Protein AF-X1DW71-F1 (afdb_monomer_lite)

InterPro domains:
  IPR010995 DNA repair Rad51/transcription factor NusA, alpha-helical [SSF47794] (2-52)
  IPR060101 SAM-like helix-hairpin-helix tandem [PF14520] (2-50)

Foldseek 3Di:
DPPCDPLNQVQCVVVPNPDLVSLLPDQLCVSQVSRPPDHSVSSVVSNVVSVVVVVD

pLDDT: mean 85.9, std 7.83, range [55.47, 91.38]

Radius of gyration: 10.07 Å; chains: 1; bounding box: 21×18×26 Å

Sequence (56 aa):
MKGIGTGTAKNLI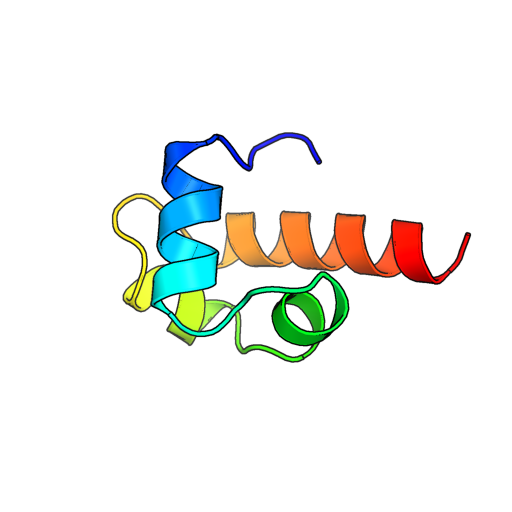KVGVGSVEELVSSDPEQLASKISGVSSKMVLEWQTSAKALLSA

Secondary structure (DSSP, 8-state):
--S--HHHHHHHHHTT--SHHHHHHS-HHHHHHHSTT--HHHHHHHHHH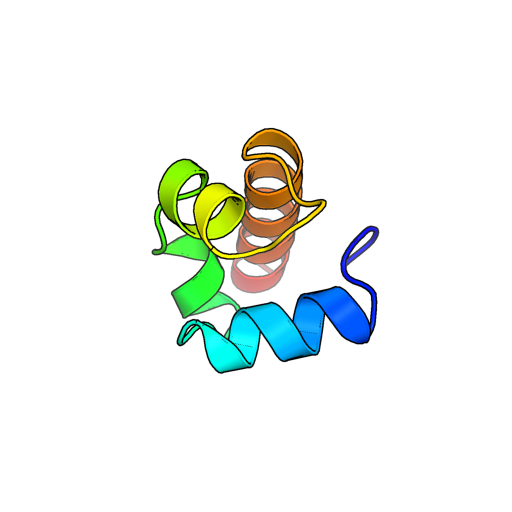HHHHHT-

Structure (mmCIF, N/CA/C/O backbone):
data_AF-X1DW71-F1
#
_entry.id   AF-X1DW71-F1
#
loop_
_atom_site.group_PDB
_atom_site.id
_atom_site.type_symbol
_atom_site.label_atom_id
_atom_site.label_alt_id
_atom_site.label_comp_id
_atom_site.label_asym_id
_atom_site.label_entity_id
_atom_site.label_seq_id
_atom_site.pdbx_PDB_ins_code
_atom_site.Cartn_x
_atom_site.Cartn_y
_atom_site.Cartn_z
_atom_site.occupancy
_atom_site.B_iso_or_equiv
_atom_site.auth_seq_id
_atom_site.auth_comp_id
_atom_site.auth_asym_id
_atom_site.auth_atom_id
_atom_site.pdbx_PDB_model_num
ATOM 1 N N . MET A 1 1 ? 9.685 -6.441 -4.229 1.00 59.38 1 MET A N 1
ATOM 2 C CA . MET A 1 1 ? 9.116 -5.437 -3.301 1.00 59.38 1 MET A CA 1
ATOM 3 C C . MET A 1 1 ? 9.494 -5.802 -1.880 1.00 59.38 1 MET A C 1
ATOM 5 O O . MET A 1 1 ? 9.253 -6.931 -1.472 1.00 59.38 1 MET A O 1
ATOM 9 N N . LYS A 1 2 ? 10.107 -4.881 -1.135 1.00 60.53 2 LYS A N 1
ATOM 10 C CA . LYS A 1 2 ? 10.411 -5.084 0.285 1.00 60.53 2 LYS A CA 1
ATOM 11 C C . LYS A 1 2 ? 9.167 -4.693 1.092 1.00 60.53 2 LYS A C 1
ATOM 13 O O . LYS A 1 2 ? 8.636 -3.613 0.878 1.00 60.53 2 LYS A O 1
ATOM 18 N N . GLY A 1 3 ? 8.668 -5.583 1.951 1.00 67.69 3 GLY A N 1
ATOM 19 C CA . GLY A 1 3 ? 7.495 -5.319 2.804 1.00 67.69 3 GLY A CA 1
ATOM 20 C C . GLY A 1 3 ? 6.183 -6.003 2.394 1.00 67.69 3 GLY A C 1
ATOM 21 O O . GLY A 1 3 ? 5.267 -6.046 3.209 1.00 67.69 3 GLY A O 1
ATOM 22 N N . ILE A 1 4 ? 6.090 -6.610 1.203 1.00 78.62 4 ILE A N 1
ATOM 23 C CA . ILE A 1 4 ? 4.984 -7.526 0.868 1.00 78.62 4 ILE A CA 1
ATOM 24 C C . ILE A 1 4 ? 5.444 -8.955 1.155 1.00 78.62 4 ILE A C 1
ATOM 26 O O . ILE A 1 4 ? 6.174 -9.556 0.370 1.00 78.62 4 ILE A O 1
ATOM 30 N N . GLY A 1 5 ? 5.034 -9.489 2.304 1.00 78.31 5 GLY A N 1
ATOM 31 C CA . GLY A 1 5 ? 5.172 -10.913 2.604 1.00 78.31 5 GLY A CA 1
ATOM 32 C C . GLY A 1 5 ? 4.096 -11.747 1.903 1.00 78.31 5 GLY A C 1
ATOM 33 O O . GLY A 1 5 ? 3.116 -11.217 1.378 1.00 78.31 5 GLY A O 1
ATOM 34 N N . THR A 1 6 ? 4.222 -13.072 1.957 1.00 81.12 6 THR A N 1
ATOM 35 C CA . THR A 1 6 ? 3.220 -14.011 1.417 1.00 81.12 6 THR A CA 1
ATOM 36 C C . THR A 1 6 ? 1.823 -13.808 2.012 1.00 81.12 6 THR A C 1
ATOM 38 O O . THR A 1 6 ? 0.834 -13.945 1.295 1.00 81.12 6 THR A O 1
ATOM 41 N N . GLY A 1 7 ? 1.718 -13.439 3.294 1.00 83.81 7 GLY A N 1
ATOM 42 C CA . GLY A 1 7 ? 0.436 -13.111 3.932 1.00 83.81 7 GLY A CA 1
ATOM 43 C C . GLY A 1 7 ? -0.217 -11.860 3.338 1.00 83.81 7 GLY A C 1
ATOM 44 O O . GLY A 1 7 ? -1.384 -11.885 2.952 1.00 83.81 7 GLY A O 1
ATOM 45 N N . THR A 1 8 ? 0.562 -10.790 3.186 1.00 85.56 8 THR A N 1
ATOM 46 C CA . THR A 1 8 ? 0.121 -9.536 2.568 1.00 85.56 8 THR A CA 1
ATOM 47 C C . THR A 1 8 ? -0.290 -9.738 1.113 1.00 85.56 8 THR A C 1
ATOM 49 O O . THR A 1 8 ? -1.353 -9.275 0.718 1.00 85.56 8 THR A O 1
ATOM 52 N N . ALA A 1 9 ? 0.501 -10.483 0.334 1.00 84.88 9 ALA A N 1
ATOM 53 C CA . ALA A 1 9 ? 0.190 -10.794 -1.060 1.00 84.88 9 ALA A CA 1
ATOM 54 C C . ALA A 1 9 ? -1.137 -11.557 -1.196 1.00 84.88 9 ALA A C 1
ATOM 56 O O . ALA A 1 9 ? -1.965 -11.215 -2.035 1.00 84.88 9 ALA A O 1
ATOM 57 N N . LYS A 1 10 ? -1.390 -12.549 -0.329 1.00 88.38 10 LYS A N 1
ATOM 58 C CA . LYS A 1 10 ? -2.679 -13.257 -0.312 1.00 88.38 10 LYS A CA 1
ATOM 59 C C . LYS A 1 10 ? -3.845 -12.331 0.023 1.00 88.38 10 LYS A C 1
ATOM 61 O O . LYS A 1 10 ? -4.895 -12.443 -0.603 1.00 88.38 10 LYS A O 1
ATOM 66 N N . ASN A 1 11 ? -3.675 -11.431 0.991 1.00 88.75 11 ASN A N 1
ATOM 67 C CA . ASN A 1 11 ? -4.714 -10.463 1.333 1.00 88.75 11 ASN A CA 1
ATOM 68 C C . ASN A 1 11 ? -4.968 -9.465 0.200 1.00 88.75 11 ASN A C 1
ATOM 70 O O . ASN A 1 11 ? -6.128 -9.193 -0.075 1.00 88.75 11 ASN A O 1
ATOM 74 N N . LEU A 1 12 ? -3.925 -8.990 -0.490 1.00 86.88 12 LEU A N 1
ATOM 75 C CA . LEU A 1 12 ? -4.051 -8.138 -1.677 1.00 86.88 12 LEU A CA 1
ATOM 76 C C . LEU A 1 12 ? -4.901 -8.816 -2.759 1.00 86.88 12 LEU A C 1
ATOM 78 O O . LEU A 1 12 ? -5.915 -8.262 -3.172 1.00 86.88 12 LEU A O 1
ATOM 82 N N . ILE A 1 13 ? -4.588 -10.065 -3.108 1.00 89.06 13 ILE A N 1
ATOM 83 C CA . ILE A 1 13 ? -5.386 -10.836 -4.076 1.00 89.06 13 ILE A CA 1
ATOM 84 C C . ILE A 1 13 ? -6.835 -10.983 -3.589 1.00 89.06 13 ILE A C 1
ATOM 86 O O . ILE A 1 13 ? -7.779 -10.816 -4.358 1.00 89.06 13 ILE A O 1
ATOM 90 N N . LYS A 1 14 ? -7.033 -11.239 -2.290 1.00 89.00 14 LYS A N 1
ATOM 91 C CA . LYS A 1 14 ? -8.363 -11.407 -1.687 1.00 89.00 14 LYS A CA 1
ATOM 92 C C . LYS A 1 14 ? -9.212 -10.133 -1.724 1.00 89.00 14 LYS A C 1
ATOM 94 O O . LYS A 1 14 ? -10.434 -10.232 -1.777 1.00 89.00 14 LYS A O 1
ATOM 99 N N . VAL A 1 15 ? -8.589 -8.955 -1.689 1.00 87.25 15 VAL A N 1
ATOM 100 C CA . VAL A 1 15 ? -9.286 -7.660 -1.787 1.00 87.25 15 VAL A CA 1
ATOM 101 C C . VAL A 1 15 ? -9.422 -7.165 -3.229 1.00 87.25 15 VAL A C 1
ATOM 103 O O . VAL A 1 15 ? -9.920 -6.059 -3.428 1.00 87.25 15 VAL A O 1
ATOM 106 N N . GLY A 1 16 ? -9.036 -7.987 -4.212 1.00 85.44 16 GLY A N 1
ATOM 107 C CA . GLY A 1 16 ? -9.144 -7.671 -5.635 1.00 85.44 16 GLY A CA 1
ATOM 108 C C . GLY A 1 16 ? -7.945 -6.910 -6.191 1.00 85.44 16 GLY A C 1
ATOM 109 O O . GLY A 1 16 ? -8.121 -6.137 -7.118 1.00 85.44 16 GLY A O 1
ATOM 110 N N . VAL A 1 17 ? -6.761 -7.090 -5.598 1.00 89.12 17 VAL A N 1
ATOM 111 C CA . VAL A 1 17 ? -5.484 -6.596 -6.124 1.00 89.12 17 VAL A CA 1
ATOM 112 C C . VAL A 1 17 ? -4.618 -7.789 -6.511 1.00 89.12 17 VAL A C 1
ATOM 114 O O . VAL A 1 17 ? -3.847 -8.316 -5.705 1.00 89.12 17 VAL A O 1
ATOM 117 N N . GLY A 1 18 ? -4.781 -8.246 -7.750 1.00 87.50 18 GLY A N 1
ATOM 118 C CA . GLY A 1 18 ? -4.006 -9.346 -8.331 1.00 87.50 18 GLY A CA 1
ATOM 119 C C . GLY A 1 18 ? -2.723 -8.896 -9.029 1.00 87.50 18 GLY A C 1
ATOM 120 O O . GLY A 1 18 ? -1.800 -9.695 -9.191 1.00 87.50 18 GLY A O 1
ATOM 121 N N . SER A 1 19 ? -2.653 -7.617 -9.400 1.00 87.69 19 SER A N 1
ATOM 122 C CA . SER A 1 19 ? -1.631 -7.086 -10.305 1.00 87.69 19 SER A CA 1
ATOM 123 C C . SER A 1 19 ? -0.985 -5.808 -9.772 1.00 87.69 19 SER A C 1
ATOM 125 O O . SER A 1 19 ? -1.553 -5.079 -8.957 1.00 87.69 19 SER A O 1
ATOM 127 N N . VAL A 1 20 ? 0.216 -5.511 -10.274 1.00 87.56 20 VAL A N 1
ATOM 128 C CA . VAL A 1 20 ? 0.974 -4.292 -9.942 1.00 87.56 20 VAL A CA 1
ATOM 129 C C . VAL A 1 20 ? 0.192 -3.033 -10.339 1.00 87.56 20 VAL A C 1
ATOM 131 O O . VAL A 1 20 ? 0.175 -2.061 -9.591 1.00 87.56 20 VAL A O 1
ATOM 134 N N . GLU A 1 21 ? -0.511 -3.071 -11.469 1.00 88.62 21 GLU A N 1
ATOM 135 C CA . GLU A 1 21 ? -1.357 -1.975 -11.957 1.00 88.62 21 GLU A CA 1
ATOM 136 C C . GLU A 1 21 ? -2.565 -1.726 -11.044 1.00 88.62 21 GLU A C 1
ATOM 138 O O . GLU A 1 21 ? -2.786 -0.597 -10.611 1.00 88.62 21 GLU A O 1
ATOM 143 N N . GLU A 1 22 ? -3.290 -2.782 -10.659 1.00 90.19 22 GLU A N 1
ATOM 144 C CA . GLU A 1 22 ? -4.397 -2.699 -9.692 1.00 90.19 22 GLU A CA 1
ATOM 145 C C . GLU A 1 22 ? -3.939 -2.122 -8.354 1.00 90.19 22 GLU A C 1
ATOM 147 O O . GLU A 1 22 ? -4.632 -1.288 -7.772 1.00 90.19 22 GLU A O 1
ATOM 152 N N . LEU A 1 23 ? -2.758 -2.525 -7.874 1.00 89.38 23 LEU A N 1
ATOM 153 C CA . LEU A 1 23 ? -2.195 -1.997 -6.635 1.00 89.38 23 LEU A CA 1
ATOM 154 C C . LEU A 1 23 ? -1.968 -0.487 -6.737 1.00 89.38 23 LEU A C 1
ATOM 156 O O . LEU A 1 23 ? -2.275 0.243 -5.798 1.00 89.38 23 LEU A O 1
ATOM 160 N N . VAL A 1 24 ? -1.434 -0.019 -7.867 1.00 89.88 24 VAL A N 1
ATOM 161 C CA . VAL A 1 24 ? -1.123 1.394 -8.121 1.00 89.88 24 VAL A CA 1
ATOM 162 C C . VAL A 1 24 ? -2.377 2.242 -8.336 1.00 89.88 24 VAL A C 1
ATOM 164 O O . VAL A 1 24 ? -2.394 3.395 -7.908 1.00 89.88 24 VAL A O 1
ATOM 167 N N . SER A 1 25 ? -3.413 1.683 -8.961 1.00 89.69 25 SER A N 1
ATOM 168 C CA . SER A 1 25 ? -4.705 2.350 -9.169 1.00 89.69 25 SER A CA 1
ATOM 169 C C . SER A 1 25 ? -5.630 2.312 -7.952 1.00 89.69 25 SER A C 1
ATOM 171 O O . SER A 1 25 ? -6.623 3.035 -7.921 1.00 89.69 25 SER A O 1
ATOM 173 N N . SER A 1 26 ? -5.337 1.475 -6.958 1.00 89.62 26 SER A N 1
ATOM 174 C CA . SER A 1 26 ? -6.149 1.355 -5.747 1.00 89.62 26 SER A CA 1
ATOM 175 C C . SER A 1 26 ? -5.897 2.483 -4.748 1.00 89.62 26 SER A C 1
ATOM 177 O O . SER A 1 26 ? -4.804 3.043 -4.665 1.00 89.62 26 SER A O 1
ATOM 179 N N . ASP A 1 27 ? -6.900 2.769 -3.921 1.00 90.88 27 ASP A N 1
ATOM 180 C CA . ASP A 1 27 ? -6.759 3.730 -2.832 1.00 90.88 27 ASP A CA 1
ATOM 181 C C . ASP A 1 27 ? -5.987 3.119 -1.638 1.00 90.88 27 ASP A C 1
ATOM 183 O O . ASP A 1 27 ? -6.365 2.049 -1.134 1.00 90.88 27 ASP A O 1
ATOM 187 N N . PRO A 1 28 ? -4.904 3.763 -1.165 1.00 90.19 28 PRO A N 1
ATOM 188 C CA . PRO A 1 28 ? -4.067 3.218 -0.104 1.00 90.19 28 PRO A CA 1
ATOM 189 C C . PRO A 1 28 ? -4.750 3.174 1.268 1.00 90.19 28 PRO A C 1
ATOM 191 O O . PRO A 1 28 ? -4.424 2.293 2.067 1.00 90.19 28 PRO A O 1
ATOM 194 N N . GLU A 1 29 ? -5.698 4.067 1.563 1.00 91.31 29 GLU A N 1
ATOM 195 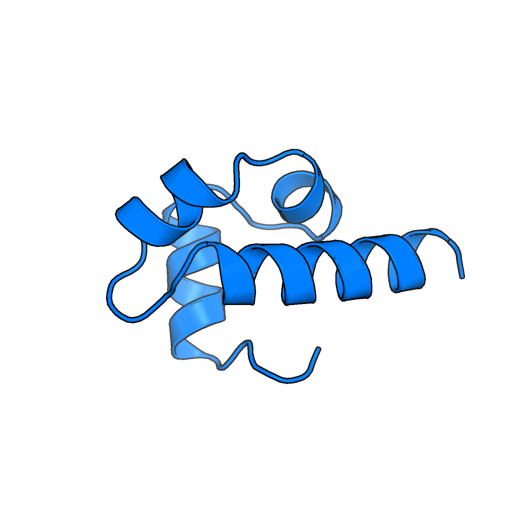C CA . GLU A 1 29 ? -6.445 4.051 2.826 1.00 91.31 29 GLU A CA 1
ATOM 196 C C . GLU A 1 29 ? -7.486 2.930 2.843 1.00 91.31 29 GLU A C 1
ATOM 198 O O . GLU A 1 29 ? -7.625 2.216 3.843 1.00 91.31 29 GLU A O 1
ATOM 203 N N . GLN A 1 30 ? -8.160 2.703 1.713 1.00 90.12 30 GLN A N 1
ATOM 204 C CA . GLN A 1 30 ? -9.073 1.574 1.558 1.00 90.12 30 GLN A CA 1
ATOM 205 C C . GLN A 1 30 ? -8.341 0.235 1.637 1.00 90.12 30 GLN A C 1
ATOM 207 O O . GLN A 1 30 ? -8.806 -0.676 2.322 1.00 90.12 30 GLN A O 1
ATOM 212 N N . LEU A 1 31 ? -7.191 0.100 0.969 1.00 89.12 31 LEU A N 1
ATOM 213 C CA . LEU A 1 31 ? -6.398 -1.127 1.030 1.00 89.12 31 LEU A CA 1
ATOM 214 C C . LEU A 1 31 ? -5.893 -1.411 2.442 1.00 89.12 31 LEU A C 1
ATOM 216 O O . LEU A 1 31 ? -6.034 -2.533 2.925 1.00 89.12 31 LEU A O 1
ATOM 220 N N . ALA A 1 32 ? -5.364 -0.397 3.123 1.00 90.62 32 ALA A N 1
ATOM 221 C CA . ALA A 1 32 ? -4.931 -0.524 4.509 1.00 90.62 32 ALA A CA 1
ATOM 222 C C . ALA A 1 32 ? -6.089 -0.916 5.439 1.00 90.62 32 ALA A C 1
ATOM 224 O O . ALA A 1 32 ? -5.936 -1.794 6.281 1.00 90.62 32 ALA A O 1
ATOM 225 N N . SER A 1 33 ? -7.280 -0.347 5.235 1.00 90.88 33 SER A N 1
ATOM 226 C CA . SER A 1 33 ? -8.466 -0.684 6.036 1.00 90.88 33 SER A CA 1
ATOM 227 C C . SER A 1 33 ? -8.962 -2.115 5.808 1.00 90.88 33 SER A C 1
ATOM 229 O O . SER A 1 33 ? -9.538 -2.723 6.709 1.00 90.88 33 SER A O 1
ATOM 231 N N . LYS A 1 34 ? -8.738 -2.681 4.616 1.00 89.44 34 LYS A N 1
ATOM 232 C CA . LYS A 1 34 ? -9.126 -4.063 4.288 1.00 89.44 34 LYS A CA 1
ATOM 233 C C . LYS A 1 34 ? -8.091 -5.103 4.712 1.00 89.44 34 LYS A C 1
ATOM 235 O O . LYS A 1 34 ? -8.430 -6.281 4.835 1.00 89.44 34 LYS A O 1
ATOM 240 N N . ILE A 1 35 ? -6.839 -4.699 4.917 1.00 86.62 35 ILE A N 1
ATOM 241 C CA . ILE A 1 35 ? -5.735 -5.605 5.227 1.00 86.62 35 ILE A CA 1
ATOM 242 C C . ILE A 1 35 ? -5.239 -5.337 6.647 1.00 86.62 35 ILE A C 1
ATOM 244 O O . ILE A 1 35 ? -4.527 -4.376 6.919 1.00 86.62 35 ILE A O 1
ATOM 248 N N . SER A 1 36 ? -5.576 -6.243 7.565 1.00 83.69 36 SER A N 1
ATOM 249 C CA . SER A 1 36 ? -5.131 -6.142 8.956 1.00 83.69 36 SER A CA 1
ATOM 250 C C . SER A 1 36 ? -3.599 -6.147 9.058 1.00 83.69 36 SER A C 1
ATOM 252 O O . SER A 1 36 ? -2.932 -6.982 8.445 1.00 83.69 36 SER A O 1
ATOM 254 N N . GLY A 1 37 ? -3.049 -5.204 9.829 1.00 85.19 37 GLY A N 1
ATOM 255 C CA . GLY A 1 37 ? -1.603 -5.029 10.002 1.00 85.19 37 GLY A CA 1
ATOM 256 C C . GLY A 1 37 ? -0.915 -4.220 8.898 1.00 85.19 37 GLY A C 1
ATOM 257 O O . GLY A 1 37 ? 0.309 -4.115 8.908 1.00 85.19 37 GLY A O 1
ATOM 258 N N . VAL A 1 38 ? -1.673 -3.640 7.964 1.00 89.06 38 VAL A N 1
ATOM 259 C CA . VAL A 1 38 ? -1.146 -2.765 6.913 1.00 89.06 38 VAL A CA 1
ATOM 260 C C . VAL A 1 38 ? -1.603 -1.336 7.158 1.00 89.06 38 VAL A C 1
ATOM 262 O O . VAL A 1 38 ? -2.771 -1.072 7.416 1.00 89.06 38 VAL A O 1
ATOM 265 N N . SER A 1 39 ? -0.669 -0.395 7.064 1.00 91.12 39 SER A N 1
ATOM 266 C CA . SER A 1 39 ? -0.963 1.039 7.104 1.00 91.12 39 SER A CA 1
ATOM 267 C C . SER A 1 39 ? -0.937 1.629 5.699 1.00 91.12 39 SER A C 1
ATOM 269 O O . SER A 1 39 ? -0.184 1.161 4.844 1.00 91.12 39 SER A O 1
ATOM 271 N N . SER A 1 40 ? -1.679 2.714 5.473 1.00 90.94 40 SER A N 1
ATOM 272 C CA . SER A 1 40 ? -1.698 3.440 4.191 1.00 90.94 40 SER A CA 1
ATOM 273 C C . SER A 1 40 ? -0.296 3.849 3.727 1.00 90.94 40 SER A C 1
ATOM 275 O O . SER A 1 40 ? 0.018 3.769 2.542 1.00 90.94 40 SER A O 1
ATOM 277 N N . LYS A 1 41 ? 0.601 4.171 4.669 1.00 91.00 41 LYS A N 1
ATOM 278 C CA . LYS A 1 41 ? 2.026 4.418 4.404 1.00 91.00 41 LYS A CA 1
ATOM 279 C C . LYS A 1 41 ? 2.745 3.220 3.765 1.00 91.00 41 LYS A C 1
ATOM 281 O O . LYS A 1 41 ? 3.497 3.415 2.818 1.00 91.00 41 LYS A O 1
ATOM 286 N N . MET A 1 42 ? 2.504 1.996 4.245 1.00 90.06 42 MET A N 1
ATOM 287 C CA . MET A 1 42 ? 3.078 0.787 3.631 1.00 90.06 42 MET A CA 1
ATOM 288 C C . MET A 1 42 ? 2.531 0.584 2.219 1.00 90.06 42 MET A C 1
ATOM 290 O O . MET A 1 42 ? 3.292 0.258 1.312 1.00 90.06 42 MET A O 1
ATOM 294 N N . VAL A 1 43 ? 1.230 0.822 2.019 1.00 90.81 43 VAL A N 1
ATOM 295 C CA . VAL A 1 43 ? 0.617 0.722 0.689 1.00 90.81 43 VAL A CA 1
ATOM 296 C C . VAL A 1 43 ? 1.247 1.730 -0.274 1.00 90.81 43 VAL A C 1
ATOM 298 O O . VAL A 1 43 ? 1.621 1.350 -1.379 1.00 90.81 43 VAL A O 1
ATOM 301 N N . LEU A 1 44 ? 1.465 2.975 0.159 1.00 91.38 44 LEU A N 1
ATOM 302 C CA . LEU A 1 44 ? 2.167 4.002 -0.619 1.00 91.38 44 LEU A CA 1
ATOM 303 C C . LEU A 1 44 ? 3.592 3.583 -1.011 1.00 91.38 44 LEU A C 1
ATOM 305 O O . LEU A 1 44 ? 4.003 3.798 -2.154 1.00 91.38 44 LEU A O 1
ATOM 309 N N . GLU A 1 45 ? 4.352 2.960 -0.105 1.00 90.81 45 GLU A N 1
ATOM 310 C CA . GLU A 1 45 ? 5.687 2.433 -0.430 1.00 90.81 45 GLU A CA 1
ATOM 311 C C . GLU A 1 45 ? 5.624 1.325 -1.489 1.00 90.81 45 GLU A C 1
ATOM 313 O O . GLU A 1 45 ? 6.453 1.281 -2.408 1.00 90.81 45 GLU A O 1
ATOM 318 N N . TRP A 1 46 ? 4.621 0.448 -1.411 1.00 90.06 46 TRP A N 1
ATOM 319 C CA . TRP A 1 46 ? 4.420 -0.588 -2.420 1.00 90.06 46 TRP A CA 1
ATOM 320 C C . TRP A 1 46 ? 4.004 -0.003 -3.761 1.00 90.06 46 TRP A C 1
A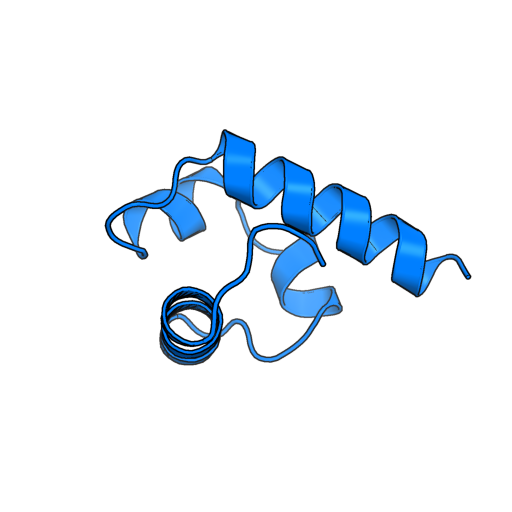TOM 322 O O . TRP A 1 46 ? 4.568 -0.398 -4.774 1.00 90.06 46 TRP A O 1
ATOM 332 N N . GLN A 1 47 ? 3.089 0.968 -3.775 1.00 90.62 47 GLN A N 1
ATOM 333 C CA . GLN A 1 47 ? 2.681 1.681 -4.985 1.00 90.62 47 GLN A CA 1
ATOM 334 C C . GLN A 1 47 ? 3.855 2.418 -5.627 1.00 90.62 47 GLN A C 1
ATOM 336 O O . GLN A 1 47 ? 4.005 2.398 -6.843 1.00 90.62 47 GLN A O 1
ATOM 341 N N . THR A 1 48 ? 4.721 3.034 -4.825 1.00 90.69 48 THR A N 1
ATOM 342 C CA . THR A 1 48 ? 5.935 3.698 -5.319 1.00 90.69 48 THR A CA 1
ATOM 343 C C . THR A 1 48 ? 6.883 2.685 -5.959 1.00 90.69 48 THR A C 1
ATOM 345 O O . THR A 1 48 ? 7.340 2.884 -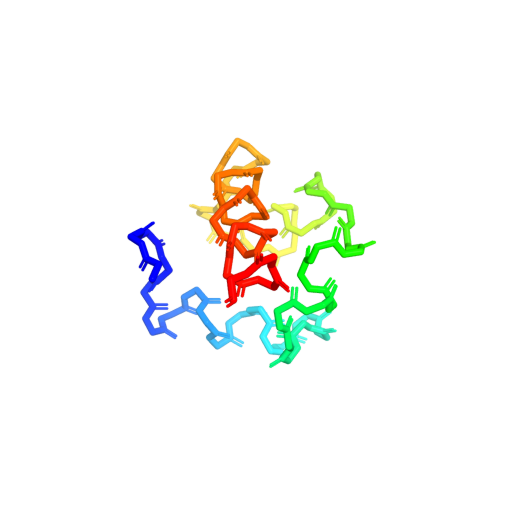7.082 1.00 90.69 48 THR A O 1
ATOM 348 N N . SER A 1 49 ? 7.114 1.554 -5.286 1.00 88.56 49 SER A N 1
ATOM 349 C CA . SER A 1 49 ? 7.929 0.455 -5.822 1.00 88.56 49 SER A CA 1
ATOM 350 C C . SER A 1 49 ? 7.326 -0.145 -7.098 1.00 88.56 49 SER A C 1
ATOM 352 O O . SER A 1 49 ? 8.043 -0.485 -8.033 1.00 88.56 49 SER A O 1
ATOM 354 N N . ALA A 1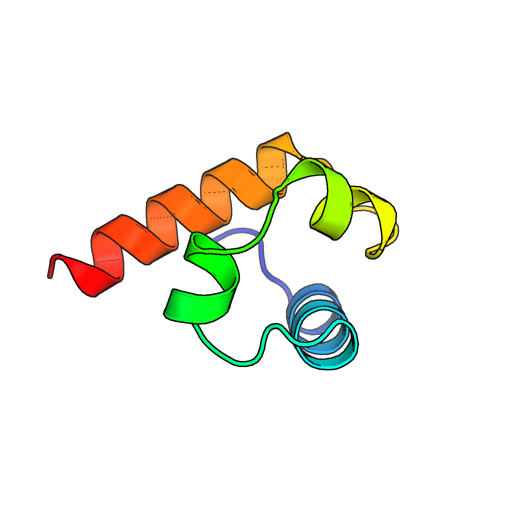 50 ? 6.002 -0.276 -7.138 1.00 88.69 50 ALA A N 1
ATOM 355 C CA . ALA A 1 50 ? 5.229 -0.776 -8.264 1.00 88.69 50 ALA A CA 1
ATOM 356 C C . ALA A 1 50 ? 5.311 0.159 -9.475 1.00 88.69 50 ALA A C 1
ATOM 358 O O . ALA A 1 50 ? 5.616 -0.296 -10.572 1.00 88.69 50 ALA A O 1
ATOM 359 N N . LYS A 1 51 ? 5.129 1.469 -9.271 1.00 88.75 51 LYS A N 1
ATOM 360 C CA . LYS A 1 51 ? 5.325 2.486 -10.313 1.00 88.75 51 LYS A CA 1
ATOM 361 C C . LYS A 1 51 ? 6.742 2.430 -10.877 1.00 88.75 51 LYS A C 1
ATOM 363 O O . LYS A 1 51 ? 6.904 2.445 -12.092 1.00 88.75 51 LYS A O 1
ATOM 368 N N . ALA A 1 52 ? 7.754 2.308 -10.014 1.00 87.88 52 ALA A N 1
ATOM 369 C CA . ALA A 1 52 ? 9.146 2.194 -10.444 1.00 87.88 52 ALA A CA 1
ATOM 370 C C . ALA A 1 52 ? 9.396 0.951 -11.318 1.00 87.88 52 ALA A C 1
ATOM 372 O O . ALA A 1 52 ? 10.160 1.035 -12.270 1.00 87.88 52 ALA A O 1
ATOM 373 N N . LEU A 1 53 ? 8.726 -0.172 -11.032 1.00 84.25 53 LEU A N 1
ATOM 374 C CA . LEU A 1 53 ? 8.787 -1.389 -11.850 1.00 84.25 53 LEU A CA 1
ATOM 375 C C . LEU A 1 53 ? 8.050 -1.258 -13.188 1.00 84.25 53 LEU A C 1
ATOM 377 O O . LEU A 1 53 ? 8.518 -1.803 -14.173 1.00 84.25 53 LEU A O 1
ATOM 381 N N . LEU A 1 54 ? 6.910 -0.561 -13.227 1.00 81.88 54 LEU A N 1
ATOM 382 C CA . LEU A 1 54 ? 6.153 -0.328 -14.467 1.00 81.88 54 LEU A CA 1
ATOM 383 C C . LEU A 1 54 ? 6.860 0.649 -15.417 1.00 81.88 54 LEU A C 1
ATOM 385 O O . LEU A 1 54 ? 6.597 0.644 -16.613 1.00 81.88 54 LEU A O 1
ATOM 389 N N . SER A 1 55 ? 7.717 1.512 -14.869 1.00 76.12 55 SER A N 1
ATOM 390 C CA . SER A 1 55 ? 8.481 2.512 -15.625 1.00 76.12 55 SER A CA 1
ATOM 391 C C . SER A 1 55 ? 9.834 1.987 -16.127 1.00 76.12 55 SER A C 1
ATOM 393 O O . SER A 1 55 ? 10.575 2.758 -16.736 1.00 76.12 55 SER A O 1
ATOM 395 N N . ALA A 1 56 ? 10.181 0.735 -15.806 1.00 55.47 56 ALA A N 1
ATOM 396 C CA . ALA A 1 56 ? 11.461 0.089 -16.099 1.00 55.47 56 ALA A CA 1
ATOM 397 C C . ALA A 1 56 ? 11.330 -0.900 -17.262 1.00 55.47 56 ALA A C 1
ATOM 399 O O . ALA A 1 56 ? 12.293 -0.973 -18.057 1.00 55.47 56 ALA A O 1
#

Organism: NCBI:txid412755